Protein AF-A0A1V1FGG3-F1 (afdb_monomer_lite)

Secondary structure (DSSP, 8-state):
--TTT----------TT-S--HHHHHHHHHHHHHHIIIIIITTS-EEEEEEEPPHHHHHHHHH-GGGHHHHHHHHHHHHHHHHHHHHT--TTT--EEEEEEEEEE-TTS-EEEEEEEEEEE-----SSS----PPPPPPPS--------------

InterPro domains:
  IPR026889 Transposase zinc-binding domain [PF14319] (2-52)

Organism: Pseudomonas aeruginosa (NCBI:txid287)

pLDDT: mean 75.61, std 22.3, range [23.95, 97.19]

Structure (mmCIF, N/CA/C/O backbone):
data_AF-A0A1V1FGG3-F1
#
_entry.id   AF-A0A1V1FGG3-F1
#
loop_
_atom_site.group_PDB
_atom_site.id
_atom_site.type_symbol
_atom_site.label_atom_id
_atom_site.label_alt_id
_atom_site.label_comp_id
_atom_site.label_asym_id
_atom_site.label_entity_id
_atom_site.label_seq_id
_atom_site.pdbx_PDB_ins_code
_atom_site.Cartn_x
_atom_site.Cartn_y
_atom_site.Cartn_z
_atom_site.occupancy
_atom_site.B_iso_or_equiv
_atom_site.auth_seq_id
_atom_site.auth_comp_id
_atom_site.auth_asym_id
_atom_site.auth_atom_id
_atom_site.pdbx_PDB_model_num
ATOM 1 N N . MET A 1 1 ? 34.037 16.668 -20.725 1.00 57.69 1 MET A N 1
ATOM 2 C CA . MET A 1 1 ? 35.350 17.283 -20.986 1.00 57.69 1 MET A CA 1
ATOM 3 C C . MET A 1 1 ? 35.188 18.790 -20.841 1.00 57.69 1 MET A C 1
ATOM 5 O O . MET A 1 1 ? 34.207 19.308 -21.359 1.00 57.69 1 MET A O 1
ATOM 9 N N . CYS A 1 2 ? 36.040 19.482 -20.080 1.00 69.69 2 CYS A N 1
ATOM 10 C CA . CYS A 1 2 ? 36.026 20.952 -20.059 1.00 69.69 2 CYS A CA 1
ATOM 11 C C . CYS A 1 2 ? 36.666 21.478 -21.351 1.00 69.69 2 CYS A C 1
ATOM 13 O O . CYS A 1 2 ? 37.793 21.093 -21.654 1.00 69.69 2 CYS A O 1
ATOM 15 N N . GLU A 1 3 ? 35.990 22.354 -22.096 1.00 72.00 3 GLU A N 1
ATOM 16 C CA . GLU A 1 3 ? 36.490 22.838 -23.395 1.00 72.00 3 GLU A CA 1
ATOM 17 C C . GLU A 1 3 ? 37.741 23.720 -23.280 1.00 72.00 3 GLU A C 1
ATOM 19 O O . GLU A 1 3 ? 38.522 23.808 -24.221 1.00 72.00 3 GLU A O 1
ATOM 24 N N . HIS A 1 4 ? 37.980 24.315 -22.109 1.00 75.75 4 HIS A N 1
ATOM 25 C CA . HIS A 1 4 ? 39.103 25.226 -21.894 1.00 75.75 4 HIS A CA 1
ATOM 26 C C . HIS A 1 4 ? 40.387 24.521 -21.430 1.00 75.75 4 HIS A C 1
ATOM 28 O O . HIS A 1 4 ? 41.481 24.903 -21.826 1.00 75.75 4 HIS A O 1
ATOM 34 N N . CYS A 1 5 ? 40.273 23.482 -20.594 1.00 88.69 5 CYS A N 1
ATOM 35 C CA . CYS A 1 5 ? 41.440 22.806 -20.008 1.00 88.69 5 CYS A CA 1
ATOM 36 C C . CYS A 1 5 ? 41.550 21.320 -20.354 1.00 88.69 5 CYS A C 1
ATOM 38 O O . CYS A 1 5 ? 42.475 20.661 -19.888 1.00 88.69 5 CYS A O 1
ATOM 40 N N . ARG A 1 6 ? 40.603 20.770 -21.128 1.00 81.31 6 ARG A N 1
ATOM 41 C CA . ARG A 1 6 ? 40.531 19.347 -21.510 1.00 81.31 6 ARG A CA 1
ATOM 42 C C . ARG A 1 6 ? 40.565 18.357 -20.340 1.00 81.31 6 ARG A C 1
ATOM 44 O O . ARG A 1 6 ? 40.641 17.156 -20.564 1.00 81.31 6 ARG A O 1
ATOM 51 N N . ALA A 1 7 ? 40.443 18.834 -19.101 1.00 80.94 7 ALA A N 1
ATOM 52 C CA . ALA A 1 7 ? 40.392 17.980 -17.932 1.00 80.94 7 ALA A CA 1
ATOM 53 C C . ALA A 1 7 ? 39.112 17.137 -17.962 1.00 80.94 7 ALA A C 1
ATOM 55 O O . ALA A 1 7 ? 37.994 17.644 -18.144 1.00 80.94 7 ALA A O 1
ATOM 56 N N . GLU A 1 8 ? 39.289 15.837 -17.770 1.00 72.31 8 GLU A N 1
ATOM 57 C CA . GLU A 1 8 ? 38.211 14.873 -17.650 1.00 72.31 8 GLU A CA 1
ATOM 58 C C . GLU A 1 8 ? 38.102 14.442 -16.195 1.00 72.31 8 GLU A C 1
ATOM 60 O O . GLU A 1 8 ? 39.043 13.928 -15.597 1.00 72.31 8 GLU A O 1
ATOM 65 N N . ARG A 1 9 ? 36.934 14.687 -15.600 1.00 67.19 9 ARG A N 1
ATOM 66 C CA . ARG A 1 9 ? 36.611 14.211 -14.261 1.00 67.19 9 ARG A CA 1
ATOM 67 C C . ARG A 1 9 ? 35.485 13.203 -14.384 1.00 67.19 9 ARG A C 1
ATOM 69 O O . ARG A 1 9 ? 34.378 13.562 -14.786 1.00 67.19 9 ARG A O 1
ATOM 76 N N . LEU A 1 10 ? 35.764 11.956 -14.016 1.00 66.44 10 LEU A N 1
ATOM 77 C CA . LEU A 1 10 ? 34.730 10.949 -13.819 1.00 66.44 10 LEU A CA 1
ATOM 78 C C . LEU A 1 10 ? 33.859 11.396 -12.642 1.00 66.44 10 LEU A C 1
ATOM 80 O O . LEU A 1 10 ? 34.265 11.359 -11.482 1.00 66.44 10 LEU A O 1
ATOM 84 N N . VAL A 1 11 ? 32.661 11.878 -12.951 1.00 63.28 11 VAL A N 1
ATOM 85 C CA . VAL A 1 11 ? 31.617 12.117 -11.958 1.00 63.28 11 VAL A CA 1
ATOM 86 C C . VAL A 1 11 ? 30.826 10.831 -11.796 1.00 63.28 11 VAL A C 1
ATOM 88 O O . VAL A 1 11 ? 30.321 10.282 -12.774 1.00 63.28 11 VAL A O 1
ATOM 91 N N . ALA A 1 12 ? 30.709 10.350 -10.557 1.00 64.31 12 ALA A N 1
ATOM 92 C CA . ALA A 1 12 ? 29.848 9.218 -10.248 1.00 64.31 12 ALA A CA 1
ATOM 93 C C . ALA A 1 12 ? 28.445 9.484 -10.814 1.00 64.31 12 ALA A C 1
ATOM 95 O O . ALA A 1 12 ? 27.881 10.566 -10.611 1.00 64.31 12 ALA A O 1
ATOM 96 N N . PHE A 1 13 ? 27.897 8.513 -11.551 1.00 60.28 13 PHE A N 1
ATOM 97 C CA . PHE A 1 13 ? 26.577 8.625 -12.158 1.00 60.28 13 PHE A CA 1
ATOM 98 C C . PHE A 1 13 ? 25.557 9.100 -11.119 1.00 60.28 13 PHE A C 1
ATOM 100 O O . PHE A 1 13 ? 25.239 8.408 -10.152 1.00 60.28 13 PHE A O 1
ATOM 107 N N . SER A 1 14 ? 25.003 10.295 -11.324 1.00 66.94 14 SER A N 1
ATOM 108 C CA . SER A 1 14 ? 23.866 10.743 -10.532 1.00 66.94 14 SER A CA 1
ATOM 109 C C . SER A 1 14 ? 22.680 9.840 -10.866 1.00 66.94 14 SER A C 1
ATOM 111 O O . SER A 1 14 ? 22.260 9.744 -12.021 1.00 66.94 14 SER A O 1
ATOM 113 N N . CYS A 1 15 ? 22.103 9.196 -9.849 1.00 73.62 15 CYS A N 1
ATOM 114 C CA . CYS A 1 15 ? 20.908 8.356 -9.980 1.00 73.62 15 CYS A CA 1
ATOM 115 C C . CYS A 1 15 ? 19.741 9.096 -10.671 1.00 73.62 15 CYS A C 1
ATOM 117 O O . CYS A 1 15 ? 18.854 8.449 -11.222 1.00 73.62 15 CYS A O 1
ATOM 119 N N . LYS A 1 16 ? 19.716 10.443 -10.646 1.00 75.31 16 LYS A N 1
ATOM 120 C CA . LYS A 1 16 ? 18.642 11.297 -11.203 1.00 75.31 16 LYS A CA 1
ATOM 121 C C . LYS A 1 16 ? 17.236 10.835 -10.791 1.00 75.31 16 LYS A C 1
ATOM 123 O O . LYS A 1 16 ? 16.289 10.941 -11.555 1.00 75.31 16 LYS A O 1
ATOM 128 N N . LYS A 1 17 ? 17.114 10.279 -9.579 1.00 71.50 17 LYS A N 1
ATOM 129 C CA . LYS A 1 17 ? 15.873 9.695 -9.040 1.00 71.50 17 LYS A CA 1
ATOM 130 C C . LYS A 1 17 ? 15.269 8.572 -9.905 1.00 71.50 17 LYS A C 1
ATOM 132 O O . LYS A 1 17 ? 14.112 8.232 -9.715 1.00 71.50 17 LYS A O 1
ATOM 137 N N . ARG A 1 18 ? 16.058 7.915 -10.764 1.00 74.81 18 ARG A N 1
ATOM 138 C CA . ARG A 1 18 ? 15.610 6.796 -11.618 1.00 74.81 18 ARG A CA 1
ATOM 139 C C . ARG A 1 18 ? 15.296 5.501 -10.858 1.00 74.81 18 ARG A C 1
ATOM 141 O O . ARG A 1 18 ? 14.920 4.519 -11.469 1.00 74.81 18 ARG A O 1
ATOM 148 N N . GLY A 1 19 ? 15.463 5.473 -9.535 1.00 71.44 19 GLY A N 1
ATOM 149 C CA . GLY A 1 19 ? 15.029 4.353 -8.689 1.00 71.44 19 GLY A CA 1
ATOM 150 C C . GLY A 1 19 ? 15.992 3.163 -8.590 1.00 71.44 19 GLY A C 1
ATOM 151 O O . GLY A 1 19 ? 15.875 2.408 -7.638 1.00 71.44 19 GLY A O 1
ATOM 152 N N . PHE A 1 20 ? 16.984 3.039 -9.476 1.00 73.50 20 PHE A N 1
ATOM 153 C CA . PHE A 1 20 ? 17.848 1.845 -9.546 1.00 73.50 20 PHE A CA 1
ATOM 154 C C . PHE A 1 20 ? 19.153 1.904 -8.738 1.00 73.50 20 PHE A C 1
ATOM 156 O O . PHE A 1 20 ? 19.835 0.897 -8.609 1.00 73.50 20 PHE A O 1
ATOM 163 N N . CYS A 1 21 ? 19.538 3.067 -8.204 1.00 83.31 21 CYS A N 1
ATOM 164 C CA . CYS A 1 21 ? 20.757 3.178 -7.392 1.00 83.31 21 CYS A CA 1
ATOM 165 C C . CYS A 1 21 ? 20.449 2.789 -5.937 1.00 83.31 21 CYS A C 1
ATOM 167 O O . CYS A 1 21 ? 19.674 3.518 -5.302 1.00 83.31 21 CYS A O 1
ATOM 169 N N . PRO A 1 22 ? 21.078 1.731 -5.386 1.00 78.19 22 PRO A N 1
ATOM 170 C CA . PRO A 1 22 ? 20.799 1.260 -4.030 1.00 78.19 22 PRO A CA 1
ATOM 171 C C . PRO A 1 22 ? 21.043 2.329 -2.962 1.00 78.19 22 PRO A C 1
ATOM 173 O O . PRO A 1 22 ? 20.162 2.578 -2.147 1.00 78.19 22 PRO A O 1
ATOM 176 N N . SER A 1 23 ? 22.168 3.052 -3.013 1.00 83.00 23 SER A N 1
ATOM 177 C CA . SER A 1 23 ? 22.497 4.099 -2.029 1.00 83.00 23 SER A CA 1
ATOM 178 C C . SER A 1 23 ? 21.496 5.258 -2.055 1.00 83.00 23 SER A C 1
ATOM 180 O O . SER A 1 23 ? 21.036 5.726 -1.016 1.00 83.00 23 SER A O 1
ATOM 182 N N . CYS A 1 24 ? 21.107 5.711 -3.251 1.00 85.31 24 CYS A N 1
ATOM 183 C CA . CYS A 1 24 ? 20.106 6.768 -3.390 1.00 85.31 24 CYS A CA 1
ATOM 184 C C . CYS A 1 24 ? 18.701 6.294 -2.993 1.00 85.31 24 CYS A C 1
ATOM 186 O O . CYS A 1 24 ? 17.910 7.093 -2.496 1.00 85.31 24 CYS A O 1
ATOM 188 N N . GLY A 1 25 ? 18.371 5.029 -3.267 1.00 82.38 25 GLY A N 1
ATOM 189 C CA . GLY A 1 25 ? 17.127 4.396 -2.839 1.00 82.38 25 GLY A CA 1
ATOM 190 C C . GLY A 1 25 ? 17.047 4.324 -1.319 1.00 82.38 25 GLY A C 1
ATOM 191 O O . GLY A 1 25 ? 16.110 4.870 -0.747 1.00 82.38 25 GLY A O 1
ATOM 192 N N . ALA A 1 26 ? 18.076 3.767 -0.679 1.00 85.19 26 ALA A N 1
ATOM 193 C CA . ALA A 1 26 ? 18.185 3.656 0.772 1.00 85.19 26 ALA A CA 1
ATOM 194 C C . ALA A 1 26 ? 18.092 5.022 1.464 1.00 85.19 26 ALA A C 1
ATOM 196 O O . ALA A 1 26 ? 17.307 5.179 2.396 1.00 85.19 26 ALA A O 1
ATOM 197 N N . ARG A 1 27 ? 18.804 6.042 0.960 1.00 88.81 27 ARG A N 1
ATOM 198 C CA . ARG A 1 27 ? 18.714 7.402 1.513 1.00 88.81 27 ARG A CA 1
ATOM 199 C C . ARG A 1 27 ? 17.291 7.958 1.438 1.00 88.81 27 ARG A C 1
ATOM 201 O O . ARG A 1 27 ? 16.774 8.429 2.442 1.00 88.81 27 ARG A O 1
ATOM 208 N N . ARG A 1 28 ? 16.627 7.851 0.280 1.00 87.94 28 ARG A N 1
ATOM 209 C CA . ARG A 1 28 ? 15.234 8.309 0.124 1.00 87.94 28 ARG A CA 1
ATOM 210 C C . ARG A 1 28 ? 14.260 7.530 1.003 1.00 87.94 28 ARG A C 1
ATOM 212 O O . ARG A 1 28 ? 13.311 8.120 1.510 1.00 87.94 28 ARG A O 1
ATOM 219 N N . MET A 1 29 ? 14.473 6.226 1.174 1.00 88.00 29 MET A N 1
ATOM 220 C CA . MET A 1 29 ? 13.674 5.404 2.084 1.00 88.00 29 MET A CA 1
ATOM 221 C C . MET A 1 29 ? 13.823 5.892 3.527 1.00 88.00 29 MET A C 1
ATOM 223 O O . MET A 1 29 ? 12.811 6.095 4.187 1.00 88.00 29 MET A O 1
ATOM 227 N N . ALA A 1 30 ? 15.052 6.146 3.986 1.00 90.38 30 ALA A N 1
ATOM 228 C CA . ALA A 1 30 ? 15.317 6.670 5.325 1.00 90.38 30 ALA A CA 1
ATOM 229 C C . ALA A 1 30 ? 14.719 8.073 5.531 1.00 90.38 30 ALA A C 1
ATOM 231 O O . ALA A 1 30 ? 14.041 8.310 6.527 1.00 90.38 30 ALA A O 1
ATOM 232 N N . GLU A 1 31 ? 14.892 8.981 4.565 1.00 92.31 31 GLU A N 1
ATOM 233 C CA . GLU A 1 31 ? 14.293 10.324 4.589 1.00 92.31 31 GLU A CA 1
ATOM 234 C C . GLU A 1 31 ? 12.757 10.260 4.643 1.00 92.31 31 GLU A C 1
ATOM 236 O O . GLU A 1 31 ? 12.134 10.974 5.429 1.00 92.31 31 GLU A O 1
ATOM 241 N N . SER A 1 32 ? 12.144 9.374 3.848 1.00 90.56 32 SER A N 1
ATOM 242 C CA . SER A 1 32 ? 10.689 9.174 3.841 1.00 90.56 32 SER A CA 1
ATOM 243 C C . SER A 1 32 ? 10.202 8.579 5.158 1.00 90.56 32 SER A C 1
ATOM 245 O O . SER A 1 32 ? 9.196 9.029 5.692 1.00 90.56 32 SER A O 1
ATOM 247 N N . ALA A 1 33 ? 10.918 7.595 5.707 1.00 89.25 33 ALA A N 1
ATOM 248 C CA . ALA A 1 33 ? 10.584 6.992 6.991 1.00 89.25 33 ALA A CA 1
ATOM 249 C C . ALA A 1 33 ? 10.642 8.026 8.122 1.00 89.25 33 ALA A C 1
ATOM 251 O O . ALA A 1 33 ? 9.695 8.112 8.899 1.00 89.25 33 ALA A O 1
ATOM 252 N N . ARG A 1 34 ? 11.690 8.861 8.162 1.00 90.50 34 ARG A N 1
ATOM 253 C CA . ARG A 1 34 ? 11.798 9.965 9.123 1.00 90.50 34 ARG A CA 1
ATOM 254 C C . ARG A 1 34 ? 10.608 10.915 9.005 1.00 90.50 34 ARG A C 1
ATOM 256 O O . ARG A 1 34 ? 9.945 11.175 9.999 1.00 90.50 34 ARG A O 1
ATOM 263 N N . HIS A 1 35 ? 10.297 11.377 7.792 1.00 91.44 35 HIS A N 1
ATOM 264 C CA . HIS A 1 35 ? 9.156 12.266 7.562 1.00 91.44 35 HIS A CA 1
ATOM 265 C C . HIS A 1 35 ? 7.830 11.636 8.011 1.00 91.44 35 HIS A C 1
ATOM 267 O O . HIS A 1 35 ? 7.017 12.294 8.652 1.00 91.44 35 HIS A O 1
ATOM 273 N N . LEU A 1 36 ? 7.620 10.348 7.727 1.00 89.75 36 LEU A N 1
ATOM 274 C CA . LEU A 1 36 ? 6.415 9.643 8.153 1.00 89.75 36 LEU A CA 1
ATOM 275 C C . LEU A 1 36 ? 6.310 9.549 9.679 1.00 89.75 36 LEU A C 1
ATOM 277 O O . LEU A 1 36 ? 5.232 9.772 10.224 1.00 89.75 36 LEU A O 1
ATOM 281 N N . VAL A 1 37 ? 7.408 9.231 10.364 1.00 86.12 37 VAL A N 1
ATOM 282 C CA . VAL A 1 37 ? 7.433 9.105 11.827 1.00 86.12 37 VAL A CA 1
ATOM 283 C C . VAL A 1 37 ? 7.258 10.463 12.502 1.00 86.12 37 VAL A C 1
ATOM 285 O O . VAL A 1 37 ? 6.439 10.585 13.406 1.00 86.12 37 VAL A O 1
ATOM 288 N N . GLU A 1 38 ? 7.987 11.482 12.061 1.00 88.00 38 GLU A N 1
ATOM 289 C CA . GLU A 1 38 ?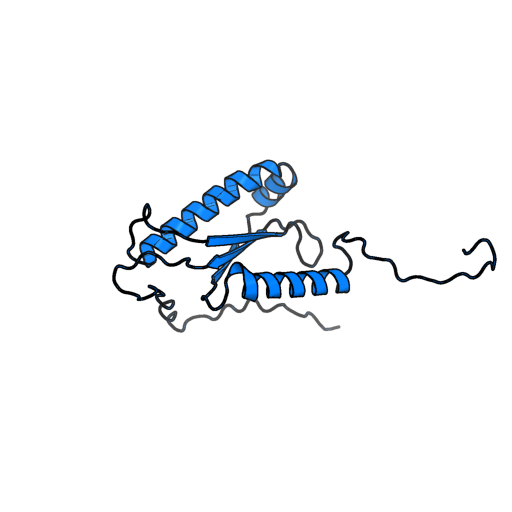 8.054 12.768 12.760 1.00 88.00 38 GLU A CA 1
ATOM 290 C C . GLU A 1 38 ? 6.889 13.695 12.396 1.00 88.00 38 GLU A C 1
ATOM 292 O O . GLU A 1 38 ? 6.278 14.281 13.285 1.00 88.00 38 GLU A O 1
ATOM 297 N N . GLU A 1 39 ? 6.526 13.778 11.112 1.00 87.75 39 GLU A N 1
ATOM 298 C CA . GLU A 1 39 ? 5.599 14.804 10.609 1.00 87.75 39 GLU A CA 1
ATOM 299 C C . GLU A 1 39 ? 4.197 14.260 10.304 1.00 87.75 39 GLU A C 1
ATOM 301 O O . GLU A 1 39 ? 3.213 14.995 10.379 1.00 87.75 39 GLU A O 1
ATOM 306 N N . VAL A 1 40 ? 4.077 12.979 9.932 1.00 87.19 40 VAL A N 1
ATOM 307 C CA . VAL A 1 40 ? 2.788 12.402 9.503 1.00 87.19 40 VAL A CA 1
ATOM 308 C C . VAL A 1 40 ? 2.081 11.677 10.644 1.00 87.19 40 VAL A C 1
ATOM 310 O O . VAL A 1 40 ? 0.915 11.951 10.928 1.00 87.19 40 VAL A O 1
ATOM 313 N N . PHE A 1 41 ? 2.761 10.739 11.304 1.00 84.19 41 PHE A N 1
ATOM 314 C CA . PHE A 1 41 ? 2.171 9.947 12.385 1.00 84.19 41 PHE A CA 1
ATOM 315 C C . PHE A 1 41 ? 2.442 10.551 13.771 1.00 84.19 41 PHE A C 1
ATOM 317 O O . PHE A 1 41 ? 1.565 10.507 14.647 1.00 84.19 41 PHE A O 1
ATOM 324 N N . GLY A 1 42 ? 3.615 11.156 13.965 1.00 83.62 42 GLY A N 1
ATOM 325 C CA . GLY A 1 42 ? 4.082 11.631 15.265 1.00 83.62 42 GLY A CA 1
ATOM 326 C C . GLY A 1 42 ? 4.283 10.470 16.255 1.00 83.62 42 GLY A C 1
ATOM 327 O O . GLY A 1 42 ? 4.513 9.334 15.839 1.00 83.62 42 GLY A O 1
ATOM 328 N N . PRO A 1 43 ? 4.123 10.691 17.574 1.00 80.38 43 PRO A N 1
ATOM 329 C CA . PRO A 1 43 ? 4.332 9.658 18.600 1.00 80.38 43 PRO A CA 1
ATOM 330 C C . PRO A 1 43 ? 3.233 8.576 18.643 1.00 80.38 43 PRO A C 1
ATOM 332 O O . PRO A 1 43 ? 3.181 7.772 19.573 1.00 80.38 43 PRO A O 1
ATOM 335 N N . ARG A 1 44 ? 2.311 8.557 17.673 1.00 77.94 44 ARG A N 1
ATOM 336 C CA . ARG A 1 44 ? 1.170 7.635 17.659 1.00 77.94 44 ARG A CA 1
ATOM 337 C C . ARG A 1 44 ? 1.602 6.238 17.205 1.00 77.94 44 ARG A C 1
ATOM 339 O O . ARG A 1 44 ? 2.444 6.111 16.317 1.00 77.94 44 ARG A O 1
ATOM 346 N N . PRO A 1 45 ? 0.987 5.170 17.739 1.00 77.88 45 PRO A N 1
ATOM 347 C CA . PRO A 1 45 ? 1.275 3.819 17.285 1.00 77.88 45 PRO A CA 1
ATOM 348 C C . PRO A 1 45 ? 0.833 3.625 15.829 1.00 77.88 45 PRO A C 1
ATOM 350 O O . PRO A 1 45 ? -0.306 3.917 15.460 1.00 77.88 45 PRO A O 1
ATOM 353 N N . VAL A 1 46 ? 1.725 3.055 15.020 1.00 83.69 46 VAL A N 1
ATOM 354 C CA . VAL A 1 46 ? 1.483 2.727 13.610 1.00 83.69 46 VAL A CA 1
ATOM 355 C C . VAL A 1 46 ? 1.446 1.211 13.436 1.00 83.69 46 VAL A C 1
ATOM 357 O O . VAL A 1 46 ? 2.242 0.482 14.029 1.00 83.69 46 VAL A O 1
ATOM 360 N N . ARG A 1 47 ? 0.524 0.711 12.608 1.00 85.81 47 ARG A N 1
ATOM 361 C CA . ARG A 1 47 ? 0.475 -0.702 12.207 1.00 85.81 47 ARG A CA 1
ATOM 362 C C . ARG A 1 47 ? 0.879 -0.852 10.750 1.00 85.81 47 ARG A C 1
ATOM 364 O O . ARG A 1 47 ? 0.252 -0.266 9.872 1.00 85.81 47 ARG A O 1
ATOM 371 N N . GLN A 1 48 ? 1.876 -1.692 10.497 1.00 90.38 48 GLN A N 1
ATOM 372 C CA . GLN A 1 48 ? 2.281 -2.061 9.146 1.00 90.38 48 GLN A CA 1
ATOM 373 C C . GLN A 1 48 ? 1.482 -3.267 8.645 1.00 90.38 48 GLN A C 1
ATOM 375 O O . GLN A 1 48 ? 1.367 -4.281 9.333 1.00 90.38 48 GLN A O 1
ATOM 380 N N . TRP A 1 49 ? 0.964 -3.152 7.426 1.00 93.19 49 TRP A N 1
ATOM 381 C CA . TRP A 1 49 ? 0.283 -4.210 6.690 1.00 93.19 49 TRP A CA 1
ATOM 382 C C . TRP A 1 49 ? 0.886 -4.315 5.296 1.00 93.19 49 TRP A C 1
ATOM 384 O O . TRP A 1 49 ? 1.137 -3.300 4.648 1.00 93.19 49 TRP A O 1
ATOM 394 N N . VAL A 1 50 ? 1.085 -5.541 4.818 1.00 95.12 50 VAL A N 1
ATOM 395 C CA . VAL A 1 50 ? 1.535 -5.794 3.448 1.00 95.12 50 VAL A CA 1
ATOM 396 C C . VAL A 1 50 ? 0.487 -6.644 2.748 1.00 95.12 50 VAL A C 1
ATOM 398 O O . VAL A 1 50 ? 0.202 -7.756 3.188 1.00 95.12 50 VAL A O 1
ATOM 401 N N . LEU A 1 51 ? -0.085 -6.126 1.661 1.00 96.38 51 LEU A N 1
ATOM 402 C CA . LEU A 1 51 ? -1.000 -6.874 0.803 1.00 96.38 51 LEU A CA 1
ATOM 403 C C . LEU A 1 51 ? -0.270 -7.286 -0.471 1.00 96.38 51 LEU A C 1
ATOM 405 O O . LEU A 1 51 ? 0.050 -6.447 -1.314 1.00 96.38 51 LEU A O 1
ATOM 409 N N . SER A 1 52 ? -0.033 -8.587 -0.608 1.00 93.62 52 SER A N 1
ATOM 410 C CA . SER A 1 52 ? 0.479 -9.185 -1.841 1.00 93.62 52 SER A CA 1
ATOM 411 C C . SER A 1 52 ? -0.671 -9.772 -2.649 1.00 93.62 52 SER A C 1
ATOM 413 O O . SER A 1 52 ? -1.516 -10.479 -2.105 1.00 93.62 52 SER A O 1
ATOM 415 N N . PHE A 1 53 ? -0.693 -9.511 -3.954 1.00 94.88 53 PHE A N 1
ATOM 416 C CA . PHE A 1 53 ? -1.742 -10.029 -4.832 1.00 94.88 53 PHE A CA 1
ATOM 417 C C . PHE A 1 53 ? -1.399 -11.419 -5.382 1.00 94.88 53 PHE A C 1
ATOM 419 O O . PHE A 1 53 ? -0.215 -11.728 -5.538 1.00 94.88 53 PHE A O 1
ATOM 426 N N . PRO A 1 54 ? -2.392 -12.252 -5.733 1.00 94.44 54 PRO A N 1
ATOM 427 C CA . PRO A 1 54 ? -2.188 -13.422 -6.585 1.00 94.44 54 PRO A CA 1
ATOM 428 C C . PRO A 1 54 ? -1.561 -13.042 -7.933 1.00 94.44 54 PRO A C 1
ATOM 430 O O . PRO A 1 54 ? -1.793 -11.942 -8.438 1.00 94.44 54 PRO A O 1
ATOM 433 N N . TYR A 1 55 ? -0.801 -13.960 -8.541 1.00 94.50 55 TYR A N 1
ATOM 434 C CA . TYR A 1 55 ? -0.094 -13.712 -9.805 1.00 94.50 55 TYR A CA 1
ATOM 435 C C . TYR A 1 55 ? -0.969 -13.092 -10.909 1.00 94.50 55 TYR A C 1
ATOM 437 O O . TYR A 1 55 ? -0.558 -12.058 -11.436 1.00 94.50 55 TYR A O 1
ATOM 445 N N . PRO A 1 56 ? -2.180 -13.604 -11.218 1.00 95.56 56 PRO A N 1
ATOM 446 C CA . PRO A 1 56 ? -3.022 -13.021 -12.267 1.00 95.56 56 PRO A CA 1
ATOM 447 C C . PRO A 1 56 ? -3.342 -11.539 -12.041 1.00 95.56 56 PRO A C 1
ATOM 449 O O . PRO A 1 56 ? -3.276 -10.736 -12.969 1.00 95.56 56 PRO A O 1
ATOM 452 N N . LEU A 1 57 ? -3.611 -11.149 -10.791 1.00 95.62 57 LEU A N 1
ATOM 453 C CA . LEU A 1 57 ? -3.894 -9.755 -10.451 1.00 95.62 57 LEU A CA 1
ATOM 454 C C . LEU A 1 57 ? -2.650 -8.870 -10.557 1.00 95.62 57 LEU A C 1
ATOM 456 O O . LEU A 1 57 ? -2.763 -7.717 -10.960 1.00 95.62 57 LEU A O 1
ATOM 460 N N . ARG A 1 58 ? -1.450 -9.396 -10.280 1.00 95.44 58 ARG A N 1
ATOM 461 C CA . ARG A 1 58 ? -0.204 -8.648 -10.523 1.00 95.44 58 ARG A CA 1
ATOM 462 C C . ARG A 1 58 ? -0.041 -8.312 -12.006 1.00 95.44 58 ARG A C 1
ATOM 464 O O . ARG A 1 58 ? 0.308 -7.181 -12.326 1.00 95.44 58 ARG A O 1
ATOM 471 N N . PHE A 1 59 ? -0.323 -9.255 -12.905 1.00 95.31 59 PHE A N 1
ATOM 472 C CA . PHE A 1 59 ? -0.274 -9.005 -14.352 1.00 95.31 59 PHE A CA 1
ATOM 473 C C . PHE A 1 59 ? -1.370 -8.036 -14.811 1.00 95.31 59 PHE A C 1
ATOM 475 O O . PHE A 1 59 ? -1.110 -7.142 -15.622 1.00 95.31 59 PHE A O 1
ATOM 482 N N . LEU A 1 60 ? -2.574 -8.152 -14.246 1.00 95.38 60 LEU A N 1
ATOM 483 C CA . LEU A 1 60 ? -3.658 -7.207 -14.504 1.00 95.38 60 LEU A CA 1
ATOM 484 C C . LEU A 1 60 ? -3.261 -5.783 -14.103 1.00 95.38 60 LEU A C 1
ATOM 486 O O . LEU A 1 60 ? -3.390 -4.871 -14.904 1.00 95.38 60 LEU A O 1
ATOM 490 N N . PHE A 1 61 ? -2.724 -5.575 -12.902 1.00 96.38 61 PHE A N 1
ATOM 491 C CA . PHE A 1 61 ? -2.323 -4.239 -12.448 1.00 96.38 61 PHE A CA 1
ATOM 492 C C . PHE A 1 61 ? -1.093 -3.690 -13.175 1.00 96.38 61 PHE A C 1
ATOM 494 O O . PHE A 1 61 ? -0.918 -2.475 -13.253 1.00 96.38 61 PHE A O 1
ATOM 501 N N . ALA A 1 62 ? -0.237 -4.565 -13.707 1.00 94.94 62 ALA A N 1
ATOM 502 C CA . ALA A 1 62 ? 0.880 -4.152 -14.546 1.00 94.94 62 ALA A CA 1
ATOM 503 C C . ALA A 1 62 ? 0.399 -3.610 -15.898 1.00 94.94 62 ALA A C 1
ATOM 505 O O . ALA A 1 62 ? 0.922 -2.601 -16.365 1.00 94.94 62 ALA A O 1
ATOM 506 N N . SER A 1 63 ? -0.601 -4.266 -16.496 1.00 96.00 63 SER A N 1
ATOM 507 C CA . SER A 1 63 ? -1.183 -3.883 -17.789 1.00 96.00 63 SER A CA 1
ATOM 508 C C . SER A 1 63 ? -2.220 -2.760 -17.685 1.00 96.00 63 SER A C 1
ATOM 510 O O . SER A 1 63 ? -2.316 -1.945 -18.596 1.00 96.00 63 SER A O 1
ATOM 512 N N . LYS A 1 64 ? -2.962 -2.699 -16.574 1.00 96.69 64 LYS A N 1
ATOM 513 C CA . LYS A 1 64 ? -4.032 -1.732 -16.283 1.00 96.69 64 LYS A CA 1
ATOM 514 C C . LYS A 1 64 ? -3.766 -1.00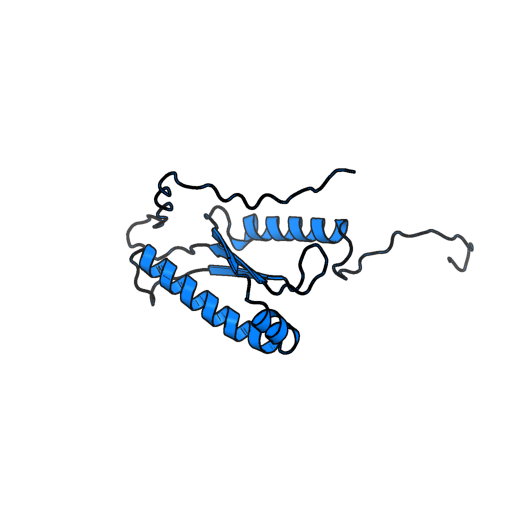8 -14.957 1.00 96.69 64 LYS A C 1
ATOM 516 O O . LYS A 1 64 ? -4.397 -1.317 -13.937 1.00 96.69 64 LYS A O 1
ATOM 521 N N . PRO A 1 65 ? -2.789 -0.085 -14.910 1.00 94.38 65 PRO A N 1
ATOM 522 C CA . PRO A 1 65 ? -2.419 0.619 -13.682 1.00 94.38 65 PRO A CA 1
ATOM 523 C C . PRO A 1 65 ? -3.554 1.470 -13.092 1.00 94.38 65 PRO A C 1
ATOM 525 O O . PRO A 1 65 ? -3.560 1.717 -11.887 1.00 94.38 65 PRO A O 1
ATOM 528 N N . GLU A 1 66 ? -4.527 1.884 -13.900 1.00 96.56 66 GLU A N 1
ATOM 529 C CA . GLU A 1 66 ? -5.723 2.617 -13.485 1.00 96.56 66 GLU A CA 1
ATOM 530 C C . GLU A 1 66 ? -6.606 1.820 -12.514 1.00 96.56 66 GLU A C 1
ATOM 532 O O . GLU A 1 66 ? -7.259 2.408 -11.654 1.00 96.56 66 GLU A O 1
ATOM 537 N N . ALA A 1 67 ? -6.563 0.483 -12.568 1.00 95.62 67 ALA A N 1
ATOM 538 C CA . ALA A 1 67 ? -7.315 -0.378 -11.657 1.00 95.62 67 ALA A CA 1
ATOM 539 C C . ALA A 1 67 ? -6.765 -0.359 -10.217 1.00 95.62 67 ALA A C 1
ATOM 541 O O . ALA A 1 67 ? -7.482 -0.701 -9.276 1.00 95.62 67 ALA A O 1
ATOM 542 N N . ILE A 1 68 ? -5.511 0.068 -10.020 1.00 96.38 68 ILE A N 1
ATOM 543 C CA . ILE A 1 68 ? -4.859 0.085 -8.703 1.00 96.38 68 ILE A CA 1
ATOM 544 C C . ILE A 1 68 ? -5.566 1.052 -7.747 1.00 96.38 68 ILE A C 1
ATOM 546 O O . ILE A 1 68 ? -5.746 0.718 -6.579 1.00 96.38 68 ILE A O 1
ATOM 550 N N . GLY A 1 69 ? -5.986 2.227 -8.228 1.00 95.94 69 GLY A N 1
ATOM 551 C CA . GLY A 1 69 ? -6.659 3.242 -7.408 1.00 95.94 69 GLY A CA 1
ATOM 552 C C . GLY A 1 69 ? -7.976 2.739 -6.799 1.00 95.94 69 GLY A C 1
ATOM 553 O O . GLY A 1 69 ? -8.103 2.724 -5.573 1.00 95.94 69 GLY A O 1
ATOM 554 N N . PRO A 1 70 ? -8.935 2.260 -7.615 1.00 97.19 70 PRO A N 1
ATOM 555 C CA . PRO A 1 70 ? -10.178 1.667 -7.123 1.00 97.19 70 PRO A CA 1
ATOM 556 C C . PRO A 1 70 ? -9.953 0.483 -6.176 1.00 97.19 70 PRO A C 1
ATOM 558 O O . PRO A 1 70 ? -10.589 0.407 -5.124 1.00 97.19 70 PRO A O 1
ATOM 561 N N . VAL A 1 71 ? -9.012 -0.413 -6.500 1.00 96.56 71 VAL A N 1
ATOM 562 C CA . VAL A 1 71 ? -8.673 -1.558 -5.638 1.00 96.56 71 VAL A CA 1
ATOM 563 C C . VAL A 1 71 ? -8.117 -1.092 -4.296 1.00 96.56 71 VAL A C 1
ATOM 565 O O . VAL A 1 71 ? -8.537 -1.595 -3.255 1.00 96.56 71 VAL A O 1
ATOM 568 N N . LEU A 1 72 ? -7.222 -0.102 -4.293 1.00 96.06 72 LEU A N 1
ATOM 569 C CA . LEU A 1 72 ? -6.707 0.488 -3.063 1.00 96.06 72 LEU A CA 1
ATOM 570 C C . LEU A 1 72 ? -7.835 1.099 -2.221 1.00 96.06 72 LEU A C 1
ATOM 572 O O . LEU A 1 72 ? -7.864 0.884 -1.012 1.00 96.06 72 LEU A O 1
ATOM 576 N N . GLY A 1 73 ? -8.796 1.782 -2.847 1.00 95.56 73 GLY A N 1
ATOM 577 C CA . GLY A 1 73 ? -9.968 2.324 -2.157 1.00 95.56 73 GLY A CA 1
ATOM 578 C C . GLY A 1 73 ? -10.819 1.247 -1.473 1.00 95.56 73 GLY A C 1
ATOM 579 O O . GLY A 1 73 ? -11.256 1.436 -0.336 1.00 95.56 73 GLY A O 1
ATOM 580 N N . ILE A 1 74 ? -11.015 0.091 -2.119 1.00 96.38 74 ILE A N 1
ATOM 581 C CA . ILE A 1 74 ? -11.713 -1.060 -1.519 1.00 96.38 74 ILE A CA 1
ATOM 582 C C . ILE A 1 74 ? -10.922 -1.597 -0.323 1.00 96.38 74 ILE A C 1
ATOM 584 O O . ILE A 1 74 ? -11.482 -1.751 0.762 1.00 96.38 74 ILE A O 1
ATOM 588 N N . VAL A 1 75 ? -9.621 -1.844 -0.503 1.00 95.38 75 VAL A N 1
ATOM 589 C CA . VAL A 1 75 ? -8.738 -2.360 0.554 1.00 95.38 75 VAL A CA 1
ATOM 590 C C . VAL A 1 75 ? -8.752 -1.434 1.770 1.00 95.38 75 VAL A C 1
ATOM 592 O O . VAL A 1 75 ? -8.938 -1.898 2.894 1.00 95.38 75 VAL A O 1
ATOM 595 N N . GLN A 1 76 ? -8.628 -0.123 1.553 1.00 92.38 76 GLN A N 1
ATOM 596 C CA . GLN A 1 76 ? -8.675 0.866 2.624 1.00 92.38 76 GLN A CA 1
ATOM 597 C C . GLN A 1 76 ? -10.026 0.865 3.343 1.00 92.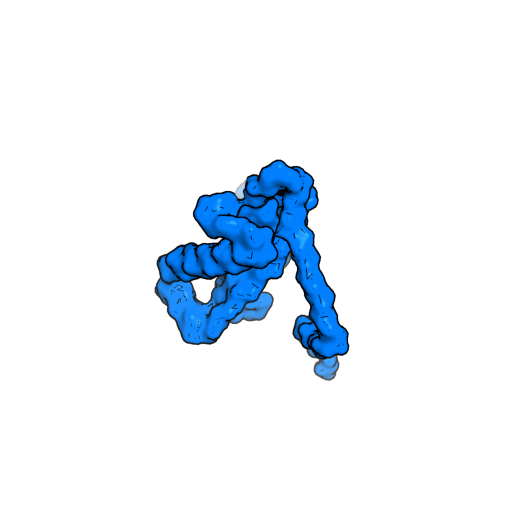38 76 GLN A C 1
ATOM 599 O O . GLN A 1 76 ? -10.057 0.827 4.569 1.00 92.38 76 GLN A O 1
ATOM 604 N N . ARG A 1 77 ? -11.147 0.828 2.615 1.00 91.81 77 ARG A N 1
ATOM 605 C CA . ARG A 1 77 ? -12.485 0.800 3.227 1.00 91.81 77 ARG A CA 1
ATOM 606 C C . ARG A 1 77 ? -12.705 -0.442 4.090 1.00 91.81 77 ARG A C 1
ATOM 608 O O . ARG A 1 77 ? -13.252 -0.333 5.185 1.00 91.81 77 ARG A O 1
ATOM 615 N N . VAL A 1 78 ? -12.266 -1.608 3.615 1.00 93.50 78 VAL A N 1
ATOM 616 C CA . VAL A 1 78 ? -12.392 -2.876 4.349 1.00 93.50 78 VAL A CA 1
ATOM 617 C C . VAL A 1 78 ? -11.559 -2.847 5.628 1.00 93.50 78 VAL A C 1
ATOM 619 O O . VAL A 1 78 ? -12.070 -3.186 6.692 1.00 93.50 78 VAL A O 1
ATOM 622 N N . ILE A 1 79 ? -10.301 -2.402 5.550 1.00 91.12 79 ILE A N 1
ATOM 623 C CA . ILE A 1 79 ? -9.427 -2.330 6.727 1.00 91.12 79 ILE A CA 1
ATOM 624 C C . ILE A 1 79 ? -9.941 -1.286 7.725 1.00 91.12 79 ILE A C 1
ATOM 626 O O . ILE A 1 79 ? -9.997 -1.578 8.916 1.00 91.12 79 ILE A O 1
ATOM 630 N N . ALA A 1 80 ? -10.363 -0.104 7.265 1.00 88.69 80 ALA A N 1
ATOM 631 C CA . ALA A 1 80 ? -10.912 0.937 8.133 1.00 88.69 80 ALA A CA 1
ATOM 632 C C . ALA A 1 80 ? -12.178 0.462 8.863 1.00 88.69 80 ALA A C 1
ATOM 634 O O . ALA A 1 80 ? -12.283 0.625 10.076 1.00 88.69 80 ALA A O 1
ATOM 635 N N . GLY A 1 81 ? -13.104 -0.183 8.143 1.00 89.56 81 GLY A N 1
ATOM 636 C CA . GLY A 1 81 ? -14.311 -0.761 8.735 1.00 89.56 81 GLY A CA 1
ATOM 637 C C . GLY A 1 81 ? -13.986 -1.843 9.763 1.00 89.56 81 GLY A C 1
ATOM 638 O O . GLY A 1 81 ? -14.512 -1.811 10.870 1.00 89.56 81 GLY A O 1
ATOM 639 N N . TRP A 1 82 ? -13.056 -2.746 9.440 1.00 88.81 82 TRP A N 1
ATOM 640 C CA . TRP A 1 82 ? -12.606 -3.770 10.382 1.00 88.81 82 TRP A CA 1
ATOM 641 C C . TRP A 1 82 ? -11.967 -3.158 11.636 1.00 88.81 82 TRP A C 1
ATOM 643 O O . TRP A 1 82 ? -12.259 -3.592 12.747 1.00 88.81 82 TRP A O 1
ATOM 653 N N . LEU A 1 83 ? -11.129 -2.127 11.490 1.00 86.06 83 LEU A N 1
ATOM 654 C CA . LEU A 1 83 ? -10.515 -1.431 12.624 1.00 86.06 83 LEU A CA 1
ATOM 655 C C . LEU A 1 83 ? -11.558 -0.743 13.515 1.00 86.06 83 LEU A C 1
ATOM 657 O O . LEU A 1 83 ? -11.436 -0.819 14.737 1.00 86.06 83 LEU A O 1
ATOM 661 N N . ALA A 1 84 ? -12.577 -0.115 12.925 1.00 85.81 84 ALA A N 1
ATOM 662 C CA . ALA A 1 84 ? -13.688 0.481 13.664 1.00 85.81 84 ALA A CA 1
ATOM 663 C C . ALA A 1 84 ? -14.455 -0.576 14.478 1.00 85.81 84 ALA A C 1
ATOM 665 O O . ALA A 1 84 ? -14.673 -0.385 15.676 1.00 85.81 84 ALA A O 1
ATOM 666 N N . ASP A 1 85 ? -14.749 -1.735 13.875 1.00 86.94 85 ASP A N 1
ATOM 667 C CA . ASP A 1 85 ? -15.406 -2.848 14.569 1.00 86.94 85 ASP A CA 1
ATOM 668 C C . ASP A 1 85 ? -14.558 -3.364 15.740 1.00 86.94 85 ASP A C 1
ATOM 670 O O . ASP A 1 85 ? -15.070 -3.592 16.834 1.00 86.94 85 ASP A O 1
ATOM 674 N N . GLN A 1 86 ? -13.241 -3.523 15.543 1.00 83.62 86 GLN A N 1
ATOM 675 C CA . GLN A 1 86 ? -12.330 -3.959 16.611 1.00 83.62 86 GLN A CA 1
ATOM 676 C C . GLN A 1 86 ? -12.237 -2.945 17.761 1.00 83.62 86 GLN A C 1
ATOM 678 O O . GLN A 1 86 ? -11.995 -3.331 18.910 1.00 83.62 86 GLN A O 1
ATOM 683 N N . ALA A 1 87 ? -12.413 -1.658 17.463 1.00 80.62 87 ALA A N 1
ATOM 684 C CA . ALA A 1 87 ? -12.444 -0.596 18.458 1.00 80.62 87 ALA A CA 1
ATOM 685 C C . ALA A 1 87 ? -13.821 -0.449 19.134 1.00 80.62 87 ALA A C 1
ATOM 687 O O . ALA A 1 87 ? -13.903 0.178 20.188 1.00 80.62 87 ALA A O 1
ATOM 688 N N . GLY A 1 88 ? -14.877 -1.061 18.585 1.00 84.44 88 GLY A N 1
ATOM 689 C CA . GLY A 1 88 ? -16.250 -0.942 19.085 1.00 84.44 88 GLY A CA 1
ATOM 690 C C . GLY A 1 88 ? -16.868 0.427 18.804 1.00 84.44 88 GLY A C 1
ATOM 691 O O . GLY A 1 88 ? -17.652 0.924 19.610 1.00 84.44 88 GLY A O 1
ATOM 692 N N . ILE A 1 89 ? -16.469 1.060 17.702 1.00 83.19 89 ILE A N 1
ATOM 693 C CA . ILE A 1 89 ? -16.893 2.409 17.327 1.00 83.19 89 ILE A CA 1
ATOM 694 C C . ILE A 1 89 ? -17.704 2.330 16.045 1.00 83.19 89 ILE A C 1
ATOM 696 O O . ILE A 1 89 ? -17.388 1.549 15.147 1.00 83.19 89 ILE A O 1
ATOM 700 N N . ASP A 1 90 ? -18.739 3.161 15.956 1.00 84.56 90 ASP A N 1
ATOM 701 C CA . ASP A 1 90 ? -19.544 3.254 14.751 1.00 84.56 90 ASP A CA 1
ATOM 702 C C . ASP A 1 90 ? -18.684 3.653 13.542 1.00 84.56 90 ASP A C 1
ATOM 704 O O . ASP A 1 90 ? -17.918 4.622 13.582 1.00 84.56 90 ASP A O 1
ATOM 708 N N . ARG A 1 91 ? -18.841 2.913 12.442 1.00 86.12 91 ARG A N 1
ATOM 709 C CA . ARG A 1 91 ? -18.028 3.077 11.233 1.00 86.12 91 ARG A CA 1
ATOM 710 C C . ARG A 1 91 ? -18.184 4.459 10.600 1.00 86.12 91 ARG A C 1
ATOM 712 O O . ARG A 1 91 ? -17.228 4.917 9.981 1.00 86.12 91 ARG A O 1
ATOM 719 N N . ALA A 1 92 ? -19.338 5.119 10.742 1.00 84.00 92 ALA A N 1
ATOM 720 C CA . ALA A 1 92 ? -19.539 6.465 10.200 1.00 84.00 92 ALA A CA 1
ATOM 721 C C . ALA A 1 92 ? -18.818 7.541 11.029 1.00 84.00 92 ALA A C 1
ATOM 723 O O . ALA A 1 92 ? -18.455 8.587 10.498 1.00 84.00 92 ALA A O 1
ATOM 724 N N . SER A 1 93 ? -18.565 7.269 12.312 1.00 78.06 93 SER A N 1
ATOM 725 C CA . SER A 1 93 ? -17.805 8.149 13.213 1.00 78.06 93 SER A CA 1
ATOM 726 C C . SER A 1 93 ? -16.295 7.859 13.259 1.00 78.06 93 SER A C 1
ATOM 728 O O . SER A 1 93 ? -15.510 8.678 13.742 1.00 78.06 93 SER A O 1
ATOM 730 N N . ALA A 1 94 ? -15.873 6.695 12.760 1.00 79.44 94 ALA A N 1
ATOM 731 C CA . ALA A 1 94 ? -14.489 6.245 12.768 1.00 79.44 94 ALA A CA 1
ATOM 732 C C . ALA A 1 94 ? -13.611 7.021 11.773 1.00 79.44 94 ALA A C 1
ATOM 734 O O . ALA A 1 94 ? -13.830 6.977 10.564 1.00 79.44 94 ALA A O 1
ATOM 735 N N . GLN A 1 95 ? -12.544 7.653 12.267 1.00 75.56 95 GLN A N 1
ATOM 736 C CA . GLN A 1 95 ? -11.526 8.278 11.421 1.00 75.56 95 GLN A CA 1
ATOM 737 C C . GLN A 1 95 ? -10.232 7.466 11.466 1.00 75.56 95 GLN A C 1
ATOM 739 O O . GLN A 1 95 ? -9.528 7.439 12.468 1.00 75.56 95 GLN A O 1
ATOM 744 N N . CYS A 1 96 ? -9.897 6.806 10.360 1.00 78.00 96 CYS A N 1
ATOM 745 C CA . CYS A 1 96 ? -8.619 6.114 10.202 1.00 78.00 96 CYS A CA 1
ATOM 746 C C . CYS A 1 96 ? -7.761 6.822 9.151 1.00 78.00 96 CYS A C 1
ATOM 748 O O . CYS A 1 96 ? -8.278 7.286 8.137 1.00 78.00 96 CYS A O 1
ATOM 750 N N . GLY A 1 97 ? -6.448 6.873 9.381 1.00 84.50 97 GLY A N 1
ATOM 751 C CA . GLY A 1 97 ? -5.480 7.389 8.417 1.00 84.50 97 GLY A CA 1
ATOM 752 C C . GLY A 1 97 ? -4.543 6.283 7.951 1.00 84.50 97 GLY A C 1
ATOM 753 O O . GLY A 1 97 ? -4.054 5.497 8.766 1.00 84.50 97 GLY A O 1
ATOM 754 N N . ALA A 1 98 ? -4.265 6.226 6.650 1.00 90.94 98 ALA A N 1
ATOM 755 C CA . ALA A 1 98 ? -3.307 5.279 6.100 1.00 90.94 98 ALA A CA 1
ATOM 756 C C . ALA A 1 98 ? -2.397 5.935 5.063 1.00 90.94 98 ALA A C 1
ATOM 758 O O . ALA A 1 98 ? -2.861 6.648 4.175 1.00 90.94 98 ALA A O 1
ATOM 759 N N . VAL A 1 99 ? -1.105 5.620 5.133 1.00 93.38 99 VAL A N 1
ATOM 760 C CA . VAL A 1 99 ? -0.146 5.898 4.061 1.00 93.38 99 VAL A CA 1
ATOM 761 C C . VAL A 1 99 ? 0.133 4.590 3.341 1.00 93.38 99 VAL A C 1
ATOM 763 O O . VAL A 1 99 ? 0.536 3.613 3.967 1.00 93.38 99 VAL A O 1
ATOM 766 N N . THR A 1 100 ? -0.095 4.555 2.027 1.00 95.12 100 THR A N 1
ATOM 767 C CA . THR A 1 100 ? 0.166 3.364 1.209 1.00 95.12 100 THR A CA 1
ATOM 768 C C . THR A 1 100 ? 1.288 3.619 0.215 1.00 95.12 100 THR A C 1
ATOM 770 O O . THR A 1 100 ? 1.183 4.511 -0.623 1.00 95.12 100 THR A O 1
ATOM 773 N N . LEU A 1 101 ? 2.334 2.798 0.265 1.00 93.56 101 LEU A N 1
ATOM 774 C CA . LEU A 1 101 ? 3.369 2.721 -0.757 1.00 93.56 101 LEU A CA 1
ATOM 775 C C . LEU A 1 101 ? 3.067 1.537 -1.680 1.00 93.56 101 LEU A C 1
ATOM 777 O O . LEU A 1 101 ? 3.042 0.382 -1.252 1.00 93.56 101 LEU A O 1
ATOM 781 N N . ILE A 1 102 ? 2.837 1.825 -2.959 1.00 94.12 102 ILE A N 1
ATOM 782 C CA . ILE A 1 102 ? 2.617 0.802 -3.985 1.00 94.12 102 ILE A CA 1
ATOM 783 C C . ILE A 1 102 ? 3.976 0.422 -4.567 1.00 94.12 102 ILE A C 1
ATOM 785 O O . ILE A 1 102 ? 4.577 1.187 -5.323 1.00 94.12 102 ILE A O 1
ATOM 789 N N . GLN A 1 103 ? 4.457 -0.770 -4.235 1.00 91.38 103 GLN A N 1
ATOM 790 C CA . GLN A 1 103 ? 5.674 -1.321 -4.820 1.00 91.38 103 GLN A CA 1
ATOM 791 C C . GLN A 1 103 ? 5.304 -2.208 -6.004 1.00 91.38 103 GLN A C 1
ATOM 793 O O . GLN A 1 103 ? 4.400 -3.029 -5.902 1.00 91.38 103 GLN A O 1
ATOM 798 N N . ARG A 1 104 ? 5.978 -2.018 -7.145 1.00 92.00 104 ARG A N 1
ATOM 799 C CA . ARG A 1 104 ? 5.688 -2.748 -8.395 1.00 92.00 104 ARG A CA 1
ATOM 800 C C . ARG A 1 104 ? 6.636 -3.914 -8.669 1.00 92.00 104 ARG A C 1
ATOM 802 O O . ARG A 1 104 ? 6.333 -4.760 -9.508 1.00 92.00 104 ARG A O 1
ATOM 809 N N . PHE A 1 105 ? 7.765 -3.959 -7.973 1.00 89.38 105 PHE A N 1
ATOM 810 C CA . PHE A 1 105 ? 8.809 -4.956 -8.164 1.00 89.38 105 PHE A CA 1
ATOM 811 C C . PHE A 1 105 ? 9.315 -5.506 -6.829 1.00 89.38 105 PHE A C 1
ATOM 813 O O . PHE A 1 105 ? 9.247 -4.831 -5.798 1.00 89.38 105 PHE A O 1
ATOM 820 N N . GLY A 1 106 ? 9.803 -6.748 -6.862 1.00 85.88 106 GLY A N 1
ATOM 821 C CA . GLY A 1 106 ? 10.525 -7.379 -5.758 1.00 85.88 106 GLY A CA 1
ATOM 822 C C . GLY A 1 106 ? 12.006 -6.995 -5.739 1.00 85.88 106 GLY A C 1
ATOM 823 O O . GLY A 1 106 ? 12.491 -6.297 -6.626 1.00 85.88 106 GLY A O 1
ATOM 824 N N . SER A 1 107 ? 12.749 -7.474 -4.741 1.00 81.56 107 SER A N 1
ATOM 825 C CA . SER A 1 107 ? 14.193 -7.208 -4.608 1.00 81.56 107 SER A CA 1
ATOM 826 C C . SER A 1 107 ? 15.012 -7.672 -5.818 1.00 81.56 107 SER A C 1
ATOM 828 O O . SER A 1 107 ? 16.005 -7.038 -6.154 1.00 81.56 107 SER A O 1
ATOM 830 N N . ALA A 1 108 ? 14.560 -8.724 -6.509 1.00 86.56 108 ALA A N 1
ATOM 831 C CA . ALA A 1 108 ? 15.154 -9.233 -7.745 1.00 86.56 108 ALA A CA 1
ATOM 832 C C . ALA A 1 108 ? 14.636 -8.528 -9.018 1.00 86.56 108 ALA A C 1
ATOM 834 O O . ALA A 1 108 ? 14.805 -9.045 -10.118 1.00 86.56 108 ALA A O 1
ATOM 835 N N . LEU A 1 109 ? 13.952 -7.384 -8.886 1.00 84.62 109 LEU A N 1
ATOM 836 C CA . LEU A 1 109 ? 13.301 -6.645 -9.980 1.00 84.62 109 LEU A CA 1
ATOM 837 C C . LEU A 1 109 ? 12.222 -7.436 -10.745 1.00 84.62 109 LEU A C 1
ATOM 839 O O . LEU A 1 109 ? 11.761 -7.013 -11.803 1.00 84.62 109 LEU A O 1
ATOM 843 N N . ASN A 1 110 ? 11.758 -8.554 -10.191 1.00 91.06 110 ASN A N 1
ATOM 844 C CA . ASN A 1 110 ? 10.639 -9.317 -10.729 1.00 91.06 110 ASN A CA 1
ATOM 845 C C . ASN A 1 110 ? 9.313 -8.572 -10.516 1.00 91.06 110 ASN A C 1
ATOM 847 O O . ASN A 1 110 ? 9.139 -7.893 -9.500 1.00 91.06 110 ASN A O 1
ATOM 851 N N . LEU A 1 111 ? 8.356 -8.739 -11.439 1.00 93.31 111 LEU A N 1
ATOM 852 C CA . LEU A 1 111 ? 7.020 -8.154 -11.308 1.00 93.31 111 LEU A CA 1
ATOM 853 C C . LEU A 1 111 ? 6.365 -8.630 -10.006 1.00 93.31 111 LEU A C 1
ATOM 855 O O . LEU A 1 111 ? 6.016 -9.801 -9.842 1.00 93.31 111 LEU A O 1
ATOM 859 N N . ASN A 1 112 ? 6.176 -7.696 -9.082 1.00 94.56 112 ASN A N 1
ATOM 860 C CA . ASN A 1 112 ? 5.565 -7.961 -7.796 1.00 94.56 112 ASN A CA 1
ATOM 861 C C . ASN A 1 112 ? 4.825 -6.710 -7.341 1.00 94.56 112 ASN A C 1
ATOM 863 O O . ASN A 1 112 ? 5.356 -5.915 -6.570 1.00 94.56 112 ASN A O 1
ATOM 867 N N . ILE A 1 113 ? 3.615 -6.511 -7.859 1.00 95.75 113 ILE A N 1
ATOM 868 C CA . ILE A 1 113 ? 2.752 -5.426 -7.393 1.00 95.75 113 ILE A CA 1
ATOM 869 C C . ILE A 1 113 ? 2.205 -5.816 -6.021 1.00 95.75 113 ILE A C 1
ATOM 871 O O . ILE A 1 113 ? 1.584 -6.868 -5.880 1.00 95.75 113 ILE A O 1
ATOM 875 N N . HIS A 1 114 ? 2.474 -4.990 -5.014 1.00 96.38 114 HIS A N 1
ATOM 876 C CA . HIS A 1 114 ? 2.029 -5.182 -3.637 1.00 96.38 114 HIS A CA 1
ATOM 877 C C . HIS A 1 114 ? 1.937 -3.839 -2.905 1.00 96.38 114 HIS A C 1
ATOM 879 O O . HIS A 1 114 ? 2.589 -2.857 -3.275 1.00 96.38 114 HIS A O 1
ATOM 885 N N . PHE A 1 115 ? 1.094 -3.782 -1.877 1.00 97.00 115 PHE A N 1
ATOM 886 C CA . PHE A 1 115 ? 0.852 -2.567 -1.102 1.00 97.00 115 PHE A CA 1
ATOM 887 C C . PHE A 1 115 ? 1.506 -2.678 0.267 1.00 97.00 115 PHE A C 1
ATOM 889 O O . PHE A 1 115 ? 1.200 -3.603 1.016 1.00 97.00 115 PHE A O 1
ATOM 896 N N . HIS A 1 116 ? 2.350 -1.708 0.612 1.00 95.19 116 HIS A N 1
ATOM 897 C CA . HIS A 1 116 ? 2.808 -1.478 1.981 1.00 95.19 116 HIS A CA 1
ATOM 898 C C . HIS A 1 116 ? 1.960 -0.378 2.585 1.00 95.19 116 HIS A C 1
ATOM 900 O O . HIS A 1 116 ? 1.972 0.748 2.102 1.00 95.19 116 HIS A O 1
ATOM 906 N N . MET A 1 117 ? 1.200 -0.703 3.618 1.00 94.69 117 MET A N 1
ATOM 907 C CA . MET A 1 117 ? 0.244 0.203 4.235 1.00 94.69 117 MET A CA 1
ATOM 908 C C . MET A 1 117 ? 0.640 0.439 5.686 1.00 94.69 117 MET A C 1
ATOM 910 O O . MET A 1 117 ? 0.757 -0.503 6.469 1.00 94.69 117 MET A O 1
ATOM 914 N N . LEU A 1 118 ? 0.817 1.702 6.044 1.00 92.19 118 LEU A N 1
ATOM 915 C CA . LEU A 1 118 ? 1.032 2.157 7.408 1.00 92.19 118 LEU A CA 1
ATOM 916 C C . LEU A 1 118 ? -0.262 2.789 7.903 1.00 92.19 118 LEU A C 1
ATOM 918 O O . LEU A 1 118 ? -0.682 3.822 7.385 1.00 92.19 118 LEU A O 1
ATOM 922 N N . TRP A 1 119 ? -0.899 2.150 8.876 1.00 88.94 119 TRP A N 1
ATOM 923 C CA . TRP A 1 119 ? -2.160 2.590 9.459 1.00 88.94 119 TRP A CA 1
ATOM 924 C C . TRP A 1 119 ? -1.915 3.282 10.791 1.00 88.94 119 TRP A C 1
ATOM 926 O O . TRP A 1 119 ? -1.396 2.663 11.724 1.00 88.94 119 TRP A O 1
ATOM 936 N N . GLY A 1 120 ? -2.319 4.545 10.874 1.00 77.81 120 GLY A N 1
ATOM 937 C CA . GLY A 1 120 ? -2.396 5.305 12.113 1.00 77.81 120 GLY A CA 1
ATOM 938 C C . GLY A 1 120 ? -3.851 5.419 12.556 1.00 77.81 120 GLY A C 1
ATOM 939 O O . GLY A 1 120 ? -4.734 5.745 11.758 1.00 77.81 120 GLY A O 1
ATOM 940 N N . SER A 1 121 ? -4.118 5.173 13.837 1.0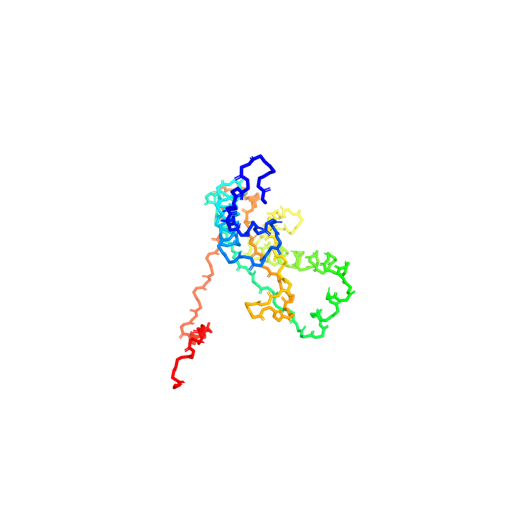0 64.62 121 SER A N 1
ATOM 941 C CA . SER A 1 121 ? -5.376 5.616 14.431 1.00 64.62 121 SER A CA 1
ATOM 942 C C . SER A 1 121 ? -5.274 7.127 14.611 1.00 64.62 121 SER A C 1
ATOM 944 O O . SER A 1 121 ? -4.606 7.590 15.536 1.00 64.62 121 SER A O 1
ATOM 946 N N . ARG A 1 122 ? -5.880 7.904 13.709 1.00 54.88 122 ARG A N 1
ATOM 947 C CA . ARG A 1 122 ? -6.249 9.267 14.086 1.00 54.88 122 ARG A CA 1
ATOM 948 C C . ARG A 1 122 ? -7.357 9.120 15.117 1.00 54.88 122 ARG A C 1
ATOM 950 O O . ARG A 1 122 ? -8.149 8.190 15.010 1.00 54.88 122 ARG A O 1
ATOM 957 N N . ASP A 1 123 ? -7.308 9.938 16.152 1.00 52.19 123 ASP A N 1
ATOM 958 C CA . ASP A 1 123 ? -8.103 9.782 17.361 1.00 52.19 123 ASP A CA 1
ATOM 959 C C . ASP A 1 123 ? -9.563 9.498 17.009 1.00 52.19 123 ASP A C 1
ATOM 961 O O . ASP A 1 123 ? -10.308 10.359 16.543 1.00 52.19 123 ASP A O 1
ATOM 965 N N . PHE A 1 124 ? -9.959 8.240 17.183 1.00 47.16 124 PHE A N 1
ATOM 966 C CA . PHE A 1 124 ? -11.358 7.905 17.283 1.00 47.16 124 PHE A CA 1
ATOM 967 C C . PHE A 1 124 ? -11.931 8.809 18.380 1.00 47.16 124 PHE A C 1
ATOM 969 O O . PHE A 1 124 ? -11.343 8.814 19.466 1.00 47.16 124 PHE A O 1
ATOM 976 N N . PRO A 1 125 ? -13.013 9.575 18.152 1.00 40.25 125 PRO A N 1
ATOM 977 C CA . PRO A 1 125 ? -13.586 10.411 19.195 1.00 40.25 125 PRO A CA 1
ATOM 978 C C . PRO A 1 125 ? -14.152 9.501 20.290 1.00 40.25 125 PRO A C 1
ATOM 980 O O . PRO A 1 125 ? -15.315 9.106 20.275 1.00 40.25 125 PRO A O 1
ATOM 983 N N . SER A 1 126 ? -13.308 9.105 21.239 1.00 40.81 126 SER A N 1
ATOM 984 C CA . SER A 1 126 ? -13.750 8.466 22.461 1.00 40.81 126 SER A CA 1
ATOM 985 C C . SER A 1 126 ? -14.239 9.592 23.360 1.00 40.81 126 SER A C 1
ATOM 987 O O . SER A 1 126 ? -13.498 10.532 23.630 1.00 40.81 126 SER A O 1
ATOM 989 N N . LYS A 1 127 ? -15.473 9.496 23.856 1.00 41.59 127 LYS A N 1
ATOM 990 C CA . LYS A 1 127 ? -16.040 10.399 24.874 1.00 41.59 127 LYS A CA 1
ATOM 991 C C . LYS A 1 127 ? -15.229 10.467 26.188 1.00 41.59 127 LYS A C 1
ATOM 993 O O . LYS A 1 127 ? -15.657 11.147 27.105 1.00 41.59 127 LYS A O 1
ATOM 998 N N . ASN A 1 128 ? -14.114 9.743 26.298 1.00 38.38 128 ASN A N 1
ATOM 999 C CA . ASN A 1 128 ? -13.292 9.582 27.492 1.00 38.38 128 ASN A CA 1
ATOM 1000 C C . ASN A 1 128 ? -11.847 9.262 27.074 1.00 38.38 128 ASN A C 1
ATOM 1002 O O . ASN A 1 128 ? -11.513 8.087 27.150 1.00 38.38 128 ASN A O 1
ATOM 1006 N N . ASP A 1 129 ? -11.054 10.235 26.593 1.00 39.50 129 ASP A N 1
ATOM 1007 C CA . ASP A 1 129 ? -9.566 10.319 26.492 1.00 39.50 129 ASP A CA 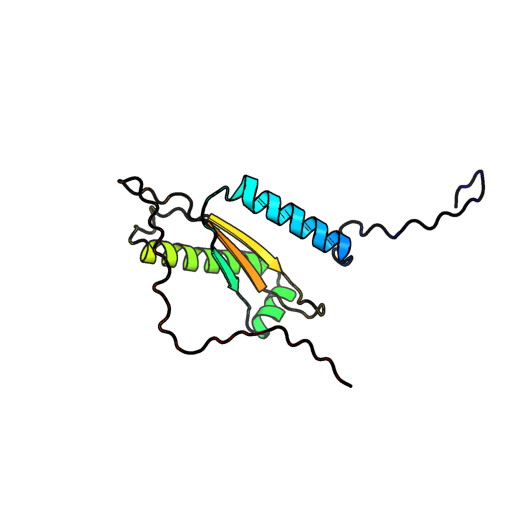1
ATOM 1008 C C . ASP A 1 129 ? -8.696 9.036 26.518 1.00 39.50 129 ASP A C 1
ATOM 1010 O O . ASP A 1 129 ? -7.530 9.028 26.911 1.00 39.50 129 ASP A O 1
ATOM 1014 N N . LYS A 1 130 ? -9.223 7.911 26.059 1.00 41.59 130 LYS A N 1
ATOM 1015 C CA . LYS A 1 130 ? -8.579 6.613 26.027 1.00 41.59 130 LYS A CA 1
ATOM 1016 C C . LYS A 1 130 ? -8.555 6.249 24.569 1.00 41.59 130 LYS A C 1
ATOM 1018 O O . LYS A 1 130 ? -9.544 5.774 24.014 1.00 41.59 130 LYS A O 1
ATOM 1023 N N . VAL A 1 131 ? -7.397 6.469 23.954 1.00 48.50 131 VAL A N 1
ATOM 1024 C CA . VAL A 1 131 ? -7.054 5.837 22.684 1.00 48.50 131 VAL A CA 1
ATOM 1025 C C . VAL A 1 131 ? -7.377 4.352 22.853 1.00 48.50 131 VAL A C 1
ATOM 1027 O O . VAL A 1 131 ? -6.716 3.654 23.623 1.00 48.50 131 VAL A O 1
ATOM 1030 N N . LEU A 1 132 ? -8.438 3.876 22.195 1.00 48.44 132 LEU A N 1
ATOM 1031 C CA . LEU A 1 132 ? -8.846 2.471 22.196 1.00 48.44 132 LEU A CA 1
ATOM 1032 C C . LEU A 1 132 ? -7.854 1.678 21.340 1.00 48.44 132 LEU A C 1
ATOM 1034 O O . LEU A 1 132 ? -8.166 1.128 20.289 1.00 48.44 132 LEU A O 1
ATOM 1038 N N . TRP A 1 133 ? -6.607 1.629 21.794 1.00 49.41 133 TRP A N 1
ATOM 1039 C CA . TRP A 1 133 ? -5.609 0.714 21.296 1.00 49.41 133 TRP A CA 1
ATOM 1040 C C . TRP A 1 133 ? -5.784 -0.582 22.072 1.00 49.41 133 TRP A C 1
ATOM 1042 O O . TRP A 1 133 ? -5.252 -0.747 23.167 1.00 49.41 133 TRP A O 1
ATOM 1052 N N . ARG A 1 134 ? -6.554 -1.525 21.525 1.00 48.19 134 ARG A N 1
ATOM 1053 C CA . ARG A 1 134 ? -6.458 -2.904 22.004 1.00 48.19 134 ARG A CA 1
ATOM 1054 C C . ARG A 1 134 ? -5.118 -3.457 21.500 1.00 48.19 134 ARG A C 1
ATOM 1056 O O . ARG A 1 134 ? -4.904 -3.499 20.278 1.00 48.19 134 ARG A O 1
ATOM 1063 N N . PRO A 1 135 ? -4.199 -3.881 22.388 1.00 42.44 135 PRO A N 1
ATOM 1064 C CA . PRO A 1 135 ? -3.120 -4.760 21.972 1.00 42.44 135 PRO A CA 1
ATOM 1065 C C . PRO A 1 135 ? -3.746 -5.941 21.234 1.00 42.44 135 PRO A C 1
ATOM 1067 O O . PRO A 1 135 ? -4.841 -6.389 21.591 1.00 42.44 135 PRO A O 1
ATOM 1070 N N . ARG A 1 136 ? -3.067 -6.464 20.205 1.00 44.44 136 ARG A N 1
ATOM 1071 C CA . ARG A 1 136 ? -3.401 -7.813 19.734 1.00 44.44 136 ARG A CA 1
ATOM 1072 C C . ARG A 1 136 ? -3.451 -8.689 20.986 1.00 44.44 136 ARG A C 1
ATOM 1074 O O . ARG A 1 136 ? -2.483 -8.669 21.747 1.00 44.44 136 ARG A O 1
ATOM 1081 N N . ARG A 1 137 ? -4.543 -9.434 21.209 1.00 39.44 137 ARG A N 1
ATOM 1082 C CA . ARG A 1 137 ? -4.486 -10.551 22.161 1.00 39.44 137 ARG A CA 1
ATOM 1083 C C . ARG A 1 137 ? -3.220 -11.341 21.802 1.00 39.44 137 ARG A C 1
ATOM 1085 O O . ARG A 1 137 ? -3.017 -11.563 20.599 1.00 39.44 137 ARG A O 1
ATOM 1092 N N . PRO A 1 138 ? -2.338 -11.670 22.761 1.00 35.56 138 PRO A N 1
ATOM 1093 C CA . PRO A 1 138 ? -1.183 -12.495 22.449 1.00 35.56 138 PRO A CA 1
ATOM 1094 C C . PRO A 1 138 ? -1.702 -13.726 21.708 1.00 35.56 138 PRO A C 1
ATOM 1096 O O . PRO A 1 138 ? -2.685 -14.340 22.133 1.00 35.56 138 PRO A O 1
ATOM 1099 N N . ARG A 1 139 ? -1.122 -14.016 20.536 1.00 41.38 139 ARG A N 1
ATOM 1100 C CA . ARG A 1 139 ? -1.402 -15.293 19.882 1.00 41.38 139 ARG A CA 1
ATOM 1101 C C . ARG A 1 139 ? -1.045 -16.381 20.904 1.00 41.38 139 ARG A C 1
ATOM 1103 O O . ARG A 1 139 ? -0.001 -16.234 21.544 1.00 41.38 139 ARG A O 1
ATOM 1110 N N . PRO A 1 140 ? -1.874 -17.422 21.086 1.00 36.28 140 PRO A N 1
ATOM 1111 C CA . PRO A 1 140 ? -1.418 -18.597 21.815 1.00 36.28 140 PRO A CA 1
ATOM 1112 C C . PRO A 1 140 ? -0.097 -19.074 21.183 1.00 36.28 140 PRO A C 1
ATOM 1114 O O . PRO A 1 140 ? 0.083 -18.905 19.969 1.00 36.28 140 PRO A O 1
ATOM 1117 N N . PRO A 1 141 ? 0.862 -19.565 21.983 1.00 39.19 141 PRO A N 1
ATOM 1118 C CA . PRO A 1 141 ? 2.185 -19.921 21.498 1.00 39.19 141 PRO A CA 1
ATOM 1119 C C . PRO A 1 141 ? 2.110 -21.217 20.686 1.00 39.19 141 PRO A C 1
ATOM 1121 O O . PRO A 1 141 ? 2.424 -22.287 21.182 1.00 39.19 141 PRO A O 1
ATOM 1124 N N . GLU A 1 142 ? 1.709 -21.115 19.423 1.00 37.81 142 GLU A N 1
ATOM 1125 C CA . GLU A 1 142 ? 1.854 -22.184 18.441 1.00 37.81 142 GLU A CA 1
ATOM 1126 C C . GLU A 1 142 ? 2.363 -21.595 17.120 1.00 37.81 142 GLU A C 1
ATOM 1128 O O . GLU A 1 142 ? 1.706 -20.782 16.469 1.00 37.81 142 GLU A O 1
ATOM 1133 N N . GLY A 1 143 ? 3.578 -22.002 16.745 1.00 29.83 143 GLY A N 1
ATOM 1134 C CA . GLY A 1 143 ? 4.093 -21.899 15.381 1.00 29.83 143 GLY A CA 1
ATOM 1135 C C . GLY A 1 143 ? 4.540 -20.506 14.938 1.00 29.83 143 GLY A C 1
ATOM 1136 O O . GLY A 1 143 ? 3.867 -19.829 14.157 1.00 29.83 143 GLY A O 1
ATOM 1137 N N . TYR A 1 144 ? 5.739 -20.101 15.354 1.00 27.66 144 TYR A N 1
ATOM 1138 C CA . TYR A 1 144 ? 6.483 -19.033 14.690 1.00 27.66 144 TYR A CA 1
ATOM 1139 C C . TYR A 1 144 ? 6.839 -19.453 13.254 1.00 27.66 144 TYR A C 1
ATOM 1141 O O . TYR A 1 144 ? 7.899 -20.021 13.012 1.00 27.66 144 TYR A O 1
ATOM 1149 N N . TYR A 1 145 ? 5.998 -19.125 12.274 1.00 26.52 145 TYR A N 1
ATOM 1150 C CA . TYR A 1 145 ? 6.451 -19.052 10.884 1.00 26.52 145 TYR A CA 1
ATOM 1151 C C . TYR A 1 145 ? 7.196 -17.729 10.685 1.00 26.52 145 TYR A C 1
ATOM 1153 O O . TYR A 1 145 ? 6.635 -16.725 10.240 1.00 26.52 145 TYR A O 1
ATOM 1161 N N . PHE A 1 146 ? 8.475 -17.723 11.058 1.00 24.09 146 PHE A N 1
ATOM 1162 C CA . PHE A 1 146 ? 9.445 -16.804 10.480 1.00 24.09 146 PHE A CA 1
ATOM 1163 C C . PHE A 1 146 ? 9.664 -17.231 9.025 1.00 24.09 146 PHE A C 1
ATOM 1165 O O . PHE A 1 146 ? 10.339 -18.222 8.769 1.00 24.09 146 PHE A O 1
ATOM 1172 N N . PHE A 1 147 ? 9.145 -16.477 8.053 1.00 24.98 147 PHE A N 1
ATOM 1173 C CA . PHE A 1 147 ? 9.776 -16.464 6.731 1.00 24.98 147 PHE A CA 1
ATOM 1174 C C . PHE A 1 147 ? 11.044 -15.618 6.854 1.00 24.98 147 PHE A C 1
ATOM 1176 O O . PHE A 1 147 ? 11.053 -14.417 6.590 1.00 24.98 147 PHE A O 1
ATOM 1183 N N . GLY A 1 148 ? 12.096 -16.257 7.367 1.00 23.95 148 GLY A N 1
ATOM 1184 C CA . GLY A 1 148 ? 13.450 -15.742 7.299 1.00 23.95 148 GLY A CA 1
ATOM 1185 C C . GLY A 1 148 ? 13.860 -15.615 5.837 1.00 23.95 148 GLY A C 1
ATOM 1186 O O . GLY A 1 148 ? 13.612 -16.508 5.027 1.00 23.95 148 GLY A O 1
ATOM 1187 N N . ALA A 1 149 ? 14.482 -14.489 5.503 1.00 28.22 149 ALA A N 1
ATOM 1188 C CA . ALA A 1 149 ? 15.264 -14.371 4.289 1.00 28.22 149 ALA A CA 1
ATOM 1189 C C . ALA A 1 149 ? 16.340 -15.464 4.317 1.00 28.22 149 ALA A C 1
ATOM 1191 O O . ALA A 1 149 ? 17.288 -15.385 5.098 1.00 28.22 149 ALA A O 1
ATOM 1192 N N . SER A 1 150 ? 16.187 -16.493 3.488 1.00 26.41 150 SER A N 1
ATOM 1193 C CA . SER A 1 150 ? 17.249 -17.460 3.250 1.00 26.41 150 SER A CA 1
ATOM 1194 C C . SER A 1 150 ? 18.364 -16.754 2.481 1.00 26.41 150 SER A C 1
ATOM 1196 O O . SER A 1 150 ? 18.281 -16.563 1.268 1.00 26.41 150 SER A O 1
ATOM 1198 N N . HIS A 1 151 ? 19.405 -16.348 3.206 1.00 27.67 151 HIS A N 1
ATOM 1199 C CA . HIS A 1 151 ? 20.755 -16.358 2.661 1.00 27.67 151 HIS A CA 1
ATOM 1200 C C . HIS A 1 151 ? 21.073 -17.807 2.284 1.00 27.67 151 HIS A C 1
ATOM 1202 O O . HIS A 1 151 ? 21.204 -18.655 3.162 1.00 27.67 151 HIS A O 1
ATOM 1208 N N . SER A 1 152 ? 21.183 -18.095 0.991 1.00 27.75 152 SER A N 1
ATOM 1209 C CA . SER A 1 152 ? 21.888 -19.281 0.516 1.00 27.75 152 SER A CA 1
ATOM 1210 C C . SER A 1 152 ? 23.353 -18.898 0.306 1.00 27.75 152 SER A C 1
ATOM 1212 O O . SER A 1 152 ? 23.696 -18.256 -0.686 1.00 27.75 152 SER A O 1
ATOM 1214 N N . GLN A 1 153 ? 24.199 -19.253 1.272 1.00 27.84 153 GLN A N 1
ATOM 1215 C CA . GLN A 1 153 ? 25.612 -19.537 1.027 1.00 27.84 153 GLN A CA 1
ATOM 1216 C C . GLN A 1 153 ? 25.818 -21.058 0.942 1.00 27.84 153 GLN A C 1
ATOM 1218 O O . GLN A 1 153 ? 25.030 -21.828 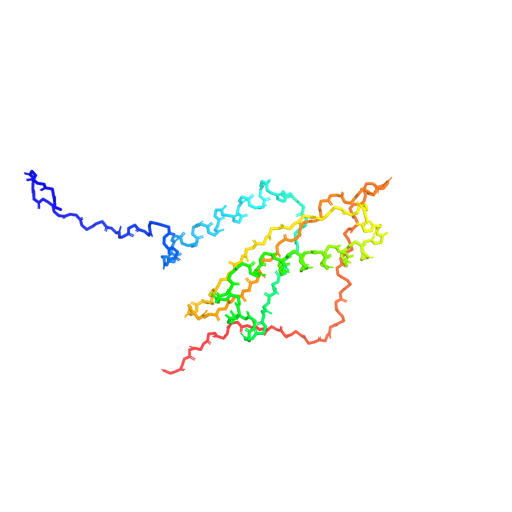1.493 1.00 27.84 153 GLN A O 1
ATOM 1223 N N . SER A 1 154 ? 26.940 -21.421 0.315 1.00 29.56 154 SER A N 1
ATOM 1224 C CA . SER A 1 154 ? 27.478 -22.736 -0.075 1.00 29.56 154 SER A CA 1
ATOM 1225 C C . SER A 1 154 ? 26.955 -23.239 -1.429 1.00 29.56 154 SER A C 1
ATOM 1227 O O . SER A 1 154 ? 25.749 -23.304 -1.639 1.00 29.56 154 SER A O 1
ATOM 1229 N N . GLN A 1 155 ? 27.803 -23.546 -2.413 1.00 34.47 155 GLN A N 1
ATOM 1230 C CA . GLN A 1 155 ? 29.230 -23.913 -2.391 1.00 34.47 155 GLN A CA 1
ATOM 1231 C C . GLN A 1 155 ? 30.078 -23.049 -3.327 1.00 34.47 155 GLN A C 1
ATOM 1233 O O . GLN A 1 155 ? 29.523 -22.557 -4.335 1.00 34.47 155 GLN A O 1
#

Radius of gyration: 21.71 Å; chains: 1; bounding box: 61×49×51 Å

Foldseek 3Di:
DPPPPPDDDDDDDDCVPVCPDPVVVVVVVVVVVCCCDPPNQDPFDKDKDKFWDDPVVLVVCVVVVVVVVVVVVVVVLVVQQVVCVVLVHDSVQFDKDKDKDFDQADPVRHGTTMIIIIITRPARPDVDPDRSDDDDPPDDPDDDPDPDDDPDDDD

Sequence (155 aa):
MCEHCRAERLVAFSCKKRGFCPSCGARRMAESARHLVEEVFGPRPVRQWVLSFPYPLRFLFASKPEAIGPVLGIVQRVIAGWLADQAGIDRASAQCGAVTLIQRFGSALNLNIHFHMLWGSRDFPSKNDKVLWRPRRPRPPEGYYFFGASHSQSQ